Protein AF-A0AAV8ZVH1-F1 (afdb_monomer_lite)

Foldseek 3Di:
DDDWDADDDDDPPVQQVVQVVLQVCCCPPFNVPDDPVVVLVVVLVLQLVVLVCLLVVPLVVCPPQADPVQSVVVNVCSVPVDDNVLSNQRRDHSSQWNDKDWRDWDWDDDPLWTKIKTKIKTWGWDWDADPVRDIWIWIWIKIWMWMFTRRPPDPTDTHIHHIDTPDTDTDDDPDD

Organism: NCBI:txid1586634

Structure (mmCIF, N/CA/C/O backbone):
data_AF-A0AAV8ZVH1-F1
#
_entry.id   AF-A0AAV8ZVH1-F1
#
loop_
_atom_site.group_PDB
_atom_site.id
_atom_site.type_symbol
_atom_site.label_atom_id
_atom_site.label_alt_id
_atom_site.label_comp_id
_atom_site.label_asym_id
_atom_site.label_entity_id
_atom_site.label_seq_id
_atom_site.pdbx_PDB_ins_code
_atom_site.Cartn_x
_atom_site.Cartn_y
_atom_site.Cartn_z
_atom_site.occupancy
_atom_site.B_iso_or_equiv
_atom_site.auth_seq_id
_atom_site.auth_comp_id
_atom_site.auth_asym_id
_atom_site.auth_atom_id
_atom_site.pdbx_PDB_model_num
ATOM 1 N N . MET A 1 1 ? -20.276 -15.533 10.903 1.00 62.12 1 MET A N 1
ATOM 2 C CA . MET A 1 1 ? -20.425 -14.061 10.813 1.00 62.12 1 MET A CA 1
ATOM 3 C C . MET A 1 1 ? -21.168 -13.720 9.528 1.00 62.12 1 MET A C 1
ATOM 5 O O . MET A 1 1 ? -21.024 -14.483 8.578 1.00 62.12 1 MET A O 1
ATOM 9 N N . PRO A 1 2 ? -21.981 -12.651 9.493 1.00 74.00 2 PRO A N 1
ATOM 10 C CA . PRO A 1 2 ? -22.729 -12.269 8.293 1.00 74.00 2 PRO A CA 1
ATOM 11 C C . PRO A 1 2 ? -21.792 -11.919 7.124 1.00 74.00 2 PRO A C 1
ATOM 13 O O . PRO A 1 2 ? -20.681 -11.430 7.342 1.00 74.00 2 PRO A O 1
ATOM 16 N N . LYS A 1 3 ? -22.229 -12.158 5.877 1.00 81.81 3 LYS A N 1
ATOM 17 C CA . LYS A 1 3 ? -21.490 -11.732 4.673 1.00 81.81 3 LYS A CA 1
ATOM 18 C C . LYS A 1 3 ? -21.371 -10.202 4.697 1.00 81.81 3 LYS A C 1
ATOM 20 O O . LYS A 1 3 ? -22.336 -9.510 5.016 1.00 81.81 3 LYS A O 1
ATOM 25 N N . THR A 1 4 ? -20.184 -9.661 4.428 1.00 84.62 4 THR A N 1
ATOM 26 C CA . THR A 1 4 ? -20.014 -8.206 4.310 1.00 84.62 4 THR A CA 1
ATOM 27 C C . THR A 1 4 ? -20.680 -7.689 3.030 1.00 84.62 4 THR A C 1
ATOM 29 O O . THR A 1 4 ? -20.722 -8.430 2.044 1.00 84.62 4 THR A O 1
ATOM 32 N N . PRO A 1 5 ? -21.207 -6.447 3.028 1.00 85.31 5 PRO A N 1
ATOM 33 C CA . PRO A 1 5 ? -21.777 -5.842 1.828 1.00 85.31 5 PRO A CA 1
ATOM 34 C C . PRO A 1 5 ? -20.788 -5.848 0.660 1.00 85.31 5 PRO A C 1
ATOM 36 O O . PRO A 1 5 ? -19.573 -5.741 0.860 1.00 85.31 5 PRO A O 1
ATOM 39 N N . GLU A 1 6 ? -21.310 -5.955 -0.559 1.00 83.44 6 GLU A N 1
ATOM 40 C CA . GLU A 1 6 ? -20.498 -5.796 -1.763 1.00 83.44 6 GLU A CA 1
ATOM 41 C C . GLU A 1 6 ? -20.227 -4.308 -2.003 1.00 83.44 6 GLU A C 1
ATOM 43 O O . GLU A 1 6 ? -21.116 -3.466 -1.883 1.00 83.44 6 GLU A O 1
ATOM 48 N N . LEU A 1 7 ? -18.971 -3.980 -2.300 1.00 83.88 7 LEU A N 1
ATOM 49 C CA . LEU A 1 7 ? -18.537 -2.625 -2.619 1.00 83.88 7 LEU A CA 1
ATOM 50 C C . LEU A 1 7 ? -18.239 -2.554 -4.108 1.00 83.88 7 LEU A C 1
ATOM 52 O O . LEU A 1 7 ? -17.392 -3.293 -4.610 1.00 83.88 7 LEU A O 1
ATOM 56 N N . ILE A 1 8 ? -18.901 -1.630 -4.795 1.00 81.69 8 ILE A N 1
ATOM 57 C CA . ILE A 1 8 ? -18.670 -1.377 -6.214 1.00 81.69 8 ILE A CA 1
ATOM 58 C C . ILE A 1 8 ? -17.805 -0.127 -6.332 1.00 81.69 8 ILE A C 1
ATOM 60 O O . ILE A 1 8 ? -18.190 0.959 -5.902 1.00 81.69 8 ILE A O 1
ATOM 64 N N . TYR A 1 9 ? -16.623 -0.284 -6.922 1.00 81.94 9 TYR A N 1
ATOM 65 C CA . TYR A 1 9 ? -15.770 0.834 -7.300 1.00 81.94 9 TYR A CA 1
ATOM 66 C C . TYR A 1 9 ? -15.975 1.155 -8.777 1.00 81.94 9 TYR A C 1
ATOM 68 O O . TYR A 1 9 ? -15.722 0.306 -9.631 1.00 81.94 9 TYR A O 1
ATOM 76 N N . ILE A 1 10 ? -16.397 2.384 -9.076 1.00 83.75 10 ILE A N 1
ATOM 77 C CA . ILE A 1 10 ? -16.514 2.879 -10.449 1.00 83.75 10 ILE A CA 1
ATOM 78 C C . ILE A 1 10 ? -15.294 3.764 -10.730 1.00 83.75 10 ILE A C 1
ATOM 80 O O . ILE A 1 10 ? -15.234 4.897 -10.244 1.00 83.75 10 ILE A O 1
ATOM 84 N N . PRO A 1 11 ? -14.284 3.269 -11.467 1.00 81.62 11 PRO A N 1
ATOM 85 C CA . PRO A 1 11 ? -13.135 4.083 -11.821 1.00 81.62 11 PRO A CA 1
ATOM 86 C C . PRO A 1 11 ? -13.518 5.169 -12.828 1.00 81.62 11 PRO A C 1
ATOM 88 O O . PRO A 1 11 ? -14.328 4.957 -13.730 1.00 81.62 11 PRO A O 1
ATOM 91 N N . HIS A 1 12 ? -12.816 6.301 -12.775 1.00 88.50 12 HIS A N 1
ATOM 92 C CA . HIS A 1 12 ? -12.771 7.206 -13.920 1.00 88.50 12 HIS A CA 1
ATOM 93 C C . HIS A 1 12 ? -12.058 6.511 -15.087 1.00 88.50 12 HIS A C 1
ATOM 95 O O . HIS A 1 12 ? -10.855 6.248 -15.016 1.00 88.50 12 HIS A O 1
ATOM 101 N N . VAL A 1 13 ? -12.796 6.240 -16.166 1.00 87.81 13 VAL A N 1
ATOM 102 C CA . VAL A 1 13 ? -12.349 5.421 -17.309 1.00 87.81 13 VAL A CA 1
ATOM 103 C C . VAL A 1 13 ? -11.011 5.890 -17.884 1.00 87.81 13 VAL A C 1
ATOM 105 O O . VAL A 1 13 ? -10.102 5.083 -18.063 1.00 87.81 13 VAL A O 1
ATOM 108 N N . VAL A 1 14 ? -10.846 7.199 -18.104 1.00 89.94 14 VAL A N 1
ATOM 109 C CA . VAL A 1 14 ? -9.608 7.779 -18.660 1.00 89.94 14 VAL A CA 1
ATOM 110 C C . VAL A 1 14 ? -8.399 7.490 -17.767 1.00 89.94 14 VAL A C 1
ATOM 112 O O . VAL A 1 14 ? -7.334 7.104 -18.249 1.00 89.94 14 VAL A O 1
ATOM 115 N N . ARG A 1 15 ? -8.564 7.632 -16.447 1.00 88.44 15 ARG A N 1
ATOM 116 C CA . ARG A 1 15 ? -7.496 7.371 -15.476 1.00 88.44 15 ARG A CA 1
ATOM 117 C C . ARG A 1 15 ? -7.141 5.889 -15.439 1.00 88.44 15 ARG A C 1
ATOM 119 O O . ARG A 1 15 ? -5.963 5.553 -15.473 1.00 88.44 15 ARG A O 1
ATOM 126 N N . TRP A 1 16 ? -8.150 5.021 -15.418 1.00 90.75 16 TRP A N 1
ATOM 127 C CA . TRP A 1 16 ? -7.955 3.574 -15.440 1.00 90.75 16 TRP A CA 1
ATOM 128 C C . TRP A 1 16 ? -7.202 3.119 -16.694 1.00 90.75 16 TRP A C 1
ATOM 130 O O . TRP A 1 16 ? -6.219 2.389 -16.580 1.00 90.75 16 TRP A O 1
ATOM 140 N N . LEU A 1 17 ? -7.589 3.614 -17.874 1.00 92.38 17 LEU A N 1
ATOM 141 C CA . LEU A 1 17 ? -6.881 3.328 -19.123 1.00 92.38 17 LEU A CA 1
ATOM 142 C C . LEU A 1 17 ? -5.419 3.774 -19.049 1.00 92.38 17 LEU A C 1
ATOM 144 O O . LEU A 1 17 ? -4.528 2.978 -19.344 1.00 92.38 17 LEU A O 1
ATOM 148 N N . LYS A 1 18 ? -5.155 5.008 -18.598 1.00 93.88 18 LYS A N 1
A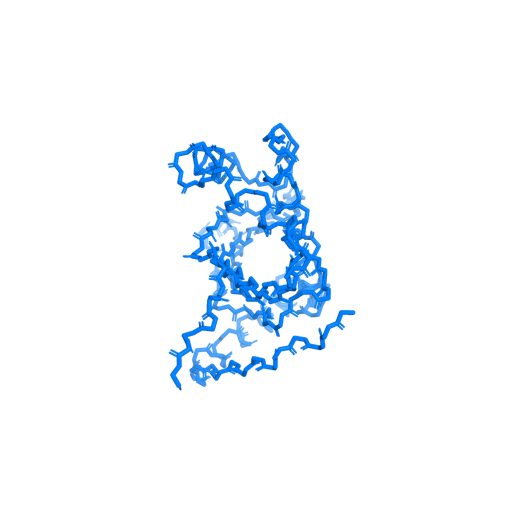TOM 149 C CA . LYS A 1 18 ? -3.788 5.525 -18.431 1.00 93.88 18 LYS A CA 1
ATOM 150 C C . LYS A 1 18 ? -2.947 4.612 -17.535 1.00 93.88 18 LYS A C 1
ATOM 152 O O . LYS A 1 18 ? -1.855 4.213 -17.930 1.00 93.88 18 LYS A O 1
ATOM 157 N N . THR A 1 19 ? -3.478 4.227 -16.376 1.00 94.19 19 THR A N 1
ATOM 158 C CA . THR A 1 19 ? -2.822 3.295 -15.450 1.00 94.19 19 THR A CA 1
ATOM 159 C C . THR A 1 19 ? -2.515 1.956 -16.120 1.00 94.19 19 THR A C 1
ATOM 161 O O . THR A 1 19 ? -1.388 1.473 -16.028 1.00 94.19 19 THR A O 1
ATOM 164 N N . LYS A 1 20 ? -3.467 1.374 -16.859 1.00 94.19 20 LYS A N 1
ATOM 165 C CA . LYS A 1 20 ? -3.254 0.111 -17.585 1.00 94.19 20 LYS A CA 1
ATOM 166 C C . LYS A 1 20 ? -2.172 0.224 -18.656 1.00 94.19 20 LYS A C 1
ATOM 168 O O . LYS A 1 20 ? -1.345 -0.679 -18.772 1.00 94.19 20 LYS A O 1
ATOM 173 N N . PHE A 1 21 ? -2.143 1.317 -19.420 1.00 95.81 21 PHE A N 1
ATOM 174 C CA . PHE A 1 21 ? -1.088 1.551 -20.409 1.00 95.81 21 PHE A CA 1
ATOM 175 C C . PHE A 1 21 ? 0.289 1.671 -19.755 1.00 95.81 21 PHE A C 1
ATOM 177 O O . PHE A 1 21 ? 1.240 1.067 -20.240 1.00 95.81 21 PHE A O 1
ATOM 184 N N . GLN A 1 22 ? 0.393 2.383 -18.633 1.00 96.38 22 GLN A N 1
ATOM 185 C CA . GLN A 1 22 ? 1.657 2.543 -17.914 1.00 96.38 22 GLN A CA 1
ATOM 186 C C . GLN A 1 22 ? 2.157 1.227 -17.304 1.00 96.38 22 GLN A C 1
ATOM 188 O O . GLN A 1 22 ? 3.342 0.934 -17.421 1.00 96.38 22 GLN A O 1
ATOM 193 N N . LEU A 1 23 ? 1.279 0.396 -16.728 1.00 95.94 23 LEU A N 1
ATOM 194 C CA . LEU A 1 23 ? 1.661 -0.943 -16.250 1.00 95.94 23 LEU A CA 1
ATOM 195 C C . LEU A 1 23 ? 2.122 -1.849 -17.397 1.00 95.94 23 LEU A C 1
ATOM 197 O O . LEU A 1 23 ? 3.118 -2.554 -17.265 1.00 95.94 23 LEU A O 1
ATOM 201 N N . LYS A 1 24 ? 1.440 -1.802 -18.548 1.00 95.44 24 LYS A N 1
ATOM 202 C CA . LYS A 1 24 ? 1.876 -2.543 -19.741 1.00 95.44 24 LYS A CA 1
ATOM 203 C C . LYS A 1 24 ? 3.215 -2.041 -20.274 1.00 95.44 24 LYS A C 1
ATOM 205 O O . LYS A 1 24 ? 4.019 -2.846 -20.735 1.00 95.44 24 LYS A O 1
ATOM 210 N N . PHE A 1 25 ? 3.455 -0.733 -20.235 1.00 96.31 25 PHE A N 1
ATOM 211 C CA . PHE A 1 25 ? 4.741 -0.164 -20.622 1.00 96.31 25 PHE A CA 1
ATOM 212 C C . PHE A 1 25 ? 5.849 -0.587 -19.652 1.00 96.31 25 PHE A C 1
ATOM 214 O O . PHE A 1 25 ? 6.899 -1.016 -20.116 1.00 96.31 25 PHE A O 1
ATOM 221 N N . LEU A 1 26 ? 5.599 -0.543 -18.337 1.00 96.25 26 LEU A N 1
ATOM 222 C CA . LEU A 1 26 ? 6.522 -1.051 -17.318 1.00 96.25 26 LEU A CA 1
ATOM 223 C C . LEU A 1 26 ? 6.926 -2.494 -17.636 1.00 96.25 26 LEU A C 1
ATOM 225 O O . LEU A 1 26 ? 8.114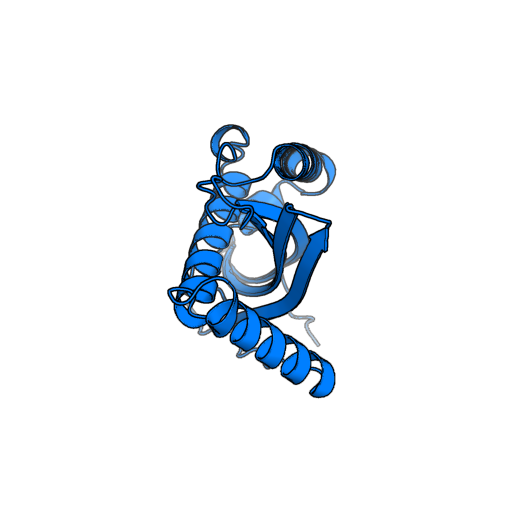 -2.776 -17.761 1.00 96.25 26 LEU A O 1
ATOM 229 N N . GLN A 1 27 ? 5.940 -3.367 -17.858 1.00 96.19 27 GLN A N 1
ATOM 230 C CA . GLN A 1 27 ? 6.194 -4.766 -18.183 1.00 96.19 27 GLN A CA 1
ATOM 231 C C . GLN A 1 27 ? 7.043 -4.919 -19.453 1.00 96.19 27 GLN A C 1
ATOM 233 O O . GLN A 1 27 ? 8.029 -5.641 -19.477 1.00 96.19 27 GLN A O 1
ATOM 238 N N . LYS A 1 28 ? 6.687 -4.224 -20.535 1.00 95.62 28 LYS A N 1
ATOM 239 C CA . LYS A 1 28 ? 7.366 -4.414 -21.825 1.00 95.62 28 LYS A CA 1
ATOM 240 C C . LYS A 1 28 ? 8.753 -3.786 -21.897 1.00 95.62 28 LYS A C 1
ATOM 242 O O . LYS A 1 28 ? 9.613 -4.321 -22.585 1.00 95.62 28 LYS A O 1
ATOM 247 N N . ALA A 1 29 ? 8.946 -2.628 -21.275 1.00 94.50 29 ALA A N 1
ATOM 248 C CA . ALA A 1 29 ? 10.145 -1.823 -21.476 1.00 94.50 29 ALA A CA 1
ATOM 249 C C . ALA A 1 29 ? 11.141 -1.928 -20.316 1.00 94.50 29 ALA A C 1
ATOM 251 O O . ALA A 1 29 ? 12.321 -1.628 -20.499 1.00 94.50 29 ALA A O 1
ATOM 252 N N . TRP A 1 30 ? 10.675 -2.207 -19.096 1.00 94.19 30 TRP A N 1
ATOM 253 C CA . TRP A 1 30 ? 11.487 -2.059 -17.885 1.00 94.19 30 TRP A CA 1
ATOM 254 C C . TRP A 1 30 ? 11.619 -3.356 -17.089 1.00 94.19 30 TRP A C 1
ATOM 256 O O . TRP A 1 30 ? 12.696 -3.595 -16.555 1.00 94.19 30 TRP A O 1
ATOM 266 N N . ASP A 1 31 ? 10.558 -4.158 -17.002 1.00 94.31 31 ASP A N 1
ATOM 267 C CA . ASP A 1 31 ? 10.494 -5.348 -16.149 1.00 94.31 31 ASP A CA 1
ATOM 268 C C . ASP A 1 31 ? 9.615 -6.436 -16.795 1.00 94.31 31 ASP A C 1
ATOM 270 O O . ASP A 1 31 ? 8.422 -6.506 -16.497 1.00 94.31 31 ASP A O 1
ATOM 274 N N . PRO A 1 32 ? 10.158 -7.269 -17.704 1.00 94.31 32 PRO A N 1
ATOM 275 C CA . PRO A 1 32 ? 9.395 -8.324 -18.382 1.00 94.31 32 PRO A CA 1
ATOM 276 C C . PRO A 1 32 ? 8.696 -9.308 -17.436 1.00 94.31 32 PRO A C 1
ATOM 278 O O . PRO A 1 32 ? 7.625 -9.822 -17.772 1.00 94.31 32 PRO A O 1
ATOM 281 N N . ASP A 1 33 ? 9.264 -9.515 -16.247 1.00 94.50 33 ASP A N 1
ATOM 282 C CA . ASP A 1 33 ? 8.740 -10.412 -15.215 1.00 94.50 33 ASP A CA 1
ATOM 283 C C . ASP A 1 33 ? 7.631 -9.760 -14.371 1.00 94.50 33 ASP A C 1
ATOM 285 O O . ASP A 1 33 ? 6.900 -10.440 -13.641 1.00 94.50 33 ASP A O 1
ATOM 289 N N . PHE A 1 34 ? 7.449 -8.440 -14.482 1.00 96.19 34 PHE A N 1
ATOM 290 C CA . PHE A 1 34 ? 6.366 -7.740 -13.807 1.00 96.19 34 PHE A CA 1
ATOM 291 C C . PHE A 1 34 ? 5.005 -8.211 -14.322 1.00 96.19 34 PHE A C 1
ATOM 293 O O . PHE A 1 34 ? 4.686 -8.118 -15.508 1.00 96.19 34 PHE A O 1
ATOM 300 N N . THR A 1 35 ? 4.131 -8.609 -13.399 1.00 96.06 35 THR A N 1
ATOM 301 C CA . THR A 1 35 ? 2.715 -8.836 -13.694 1.00 96.06 35 THR A CA 1
ATOM 302 C C . THR A 1 35 ? 1.838 -8.073 -12.714 1.00 96.06 35 THR A C 1
ATOM 304 O O . THR A 1 35 ? 2.077 -8.059 -11.504 1.00 96.06 35 THR A O 1
ATOM 307 N N . GLU A 1 36 ? 0.772 -7.459 -13.230 1.00 95.12 36 GLU A N 1
ATOM 308 C CA . GLU A 1 36 ? -0.177 -6.715 -12.397 1.00 95.12 36 GLU A CA 1
ATOM 309 C C . GLU A 1 36 ? -0.826 -7.619 -11.335 1.00 95.12 36 GLU A C 1
ATOM 311 O O . GLU A 1 36 ? -0.992 -7.203 -10.193 1.00 95.12 36 GLU A O 1
ATOM 316 N N . GLY A 1 37 ? -1.137 -8.874 -11.679 1.00 96.06 37 GLY A N 1
ATOM 317 C CA . GLY A 1 37 ? -1.719 -9.837 -10.741 1.00 96.06 37 GLY A CA 1
ATOM 318 C C . GLY A 1 37 ? -0.802 -10.146 -9.554 1.00 96.06 37 GLY A C 1
ATOM 319 O O . GLY A 1 37 ? -1.243 -10.076 -8.406 1.00 96.06 37 GLY A O 1
ATOM 320 N N . ALA A 1 38 ? 0.484 -10.423 -9.807 1.00 96.75 38 ALA A N 1
ATOM 321 C CA . ALA A 1 38 ? 1.452 -10.659 -8.736 1.00 96.75 38 ALA A CA 1
ATOM 322 C C . ALA A 1 38 ? 1.677 -9.400 -7.889 1.00 96.75 38 ALA A C 1
ATOM 324 O O . ALA A 1 38 ? 1.767 -9.490 -6.665 1.00 96.75 38 ALA A O 1
ATOM 325 N N . PHE A 1 39 ? 1.697 -8.222 -8.519 1.00 97.31 39 PHE A N 1
ATOM 326 C CA . PHE A 1 39 ? 1.832 -6.949 -7.817 1.00 97.31 39 PHE A CA 1
ATOM 327 C C . PHE A 1 39 ? 0.635 -6.649 -6.899 1.00 97.31 39 PHE A C 1
ATOM 329 O O . PHE A 1 39 ? 0.814 -6.264 -5.741 1.00 97.31 39 PHE A O 1
ATOM 336 N N . ILE A 1 40 ? -0.594 -6.884 -7.369 1.00 97.44 40 ILE A N 1
ATOM 337 C CA . ILE A 1 40 ? -1.817 -6.754 -6.561 1.00 97.44 40 ILE A CA 1
ATOM 338 C C . ILE A 1 40 ? -1.782 -7.733 -5.381 1.00 97.44 40 ILE A C 1
ATOM 340 O O . ILE A 1 40 ? -2.058 -7.348 -4.245 1.00 97.44 40 ILE A O 1
ATOM 344 N N . TYR A 1 41 ? -1.383 -8.984 -5.614 1.00 97.38 41 TYR A N 1
ATOM 345 C CA . TYR A 1 41 ? -1.248 -9.978 -4.550 1.00 97.38 41 TYR A CA 1
ATOM 346 C C . TYR A 1 41 ? -0.186 -9.589 -3.507 1.00 97.38 41 TYR A C 1
ATOM 348 O O . TYR A 1 41 ? -0.441 -9.658 -2.302 1.00 97.38 41 TYR A O 1
ATOM 356 N N . GLY A 1 42 ? 0.980 -9.113 -3.953 1.00 97.50 42 GLY A N 1
ATOM 357 C CA . GLY A 1 42 ? 2.024 -8.573 -3.080 1.00 97.50 42 GLY A CA 1
ATOM 358 C C . GLY A 1 42 ? 1.533 -7.378 -2.261 1.00 97.50 42 GLY A C 1
ATOM 359 O O . GLY A 1 42 ? 1.754 -7.324 -1.051 1.00 97.50 42 GLY A O 1
ATOM 360 N N . THR A 1 43 ? 0.771 -6.476 -2.888 1.00 98.06 43 THR A N 1
ATOM 361 C CA . THR A 1 43 ? 0.145 -5.333 -2.210 1.00 98.06 43 THR A CA 1
ATOM 362 C C . THR A 1 43 ? -0.801 -5.785 -1.099 1.00 98.06 43 THR A C 1
ATOM 364 O O . THR A 1 43 ? -0.735 -5.260 0.011 1.00 98.06 43 THR A O 1
ATOM 367 N N . SER A 1 44 ? -1.664 -6.772 -1.371 1.00 98.31 44 SER A N 1
ATOM 368 C CA . SER A 1 44 ? -2.578 -7.335 -0.369 1.00 98.31 44 SER A CA 1
ATOM 369 C C . SER A 1 44 ? -1.812 -7.830 0.861 1.00 98.31 44 SER A C 1
ATOM 371 O O . SER A 1 44 ? -2.130 -7.436 1.984 1.00 98.31 44 SER A O 1
ATOM 373 N N . LYS A 1 45 ? -0.739 -8.606 0.655 1.00 97.81 45 LYS A N 1
ATOM 374 C CA . LYS A 1 45 ? 0.119 -9.093 1.744 1.00 97.81 45 LYS A CA 1
ATOM 375 C C . LYS A 1 45 ? 0.774 -7.962 2.531 1.00 97.81 45 LYS A C 1
ATOM 377 O O . LYS A 1 45 ? 0.734 -7.986 3.761 1.00 97.81 45 LYS A O 1
ATOM 382 N N . ALA A 1 46 ? 1.352 -6.980 1.840 1.00 97.94 46 ALA A N 1
ATOM 383 C CA . ALA A 1 46 ? 2.010 -5.841 2.474 1.00 97.94 46 ALA A CA 1
ATOM 384 C C . ALA A 1 46 ? 1.030 -5.048 3.350 1.00 97.94 46 ALA A C 1
ATOM 386 O O . ALA A 1 46 ? 1.320 -4.761 4.508 1.00 97.94 46 ALA A O 1
ATOM 387 N N . VAL A 1 47 ? -0.169 -4.765 2.837 1.00 98.31 47 VAL A N 1
ATOM 388 C CA . VAL A 1 47 ? -1.212 -4.032 3.566 1.00 98.31 47 VAL A CA 1
ATOM 389 C C . VAL A 1 47 ? -1.691 -4.804 4.795 1.00 98.31 47 VAL A C 1
ATOM 391 O O . VAL A 1 47 ? -1.767 -4.236 5.887 1.00 98.31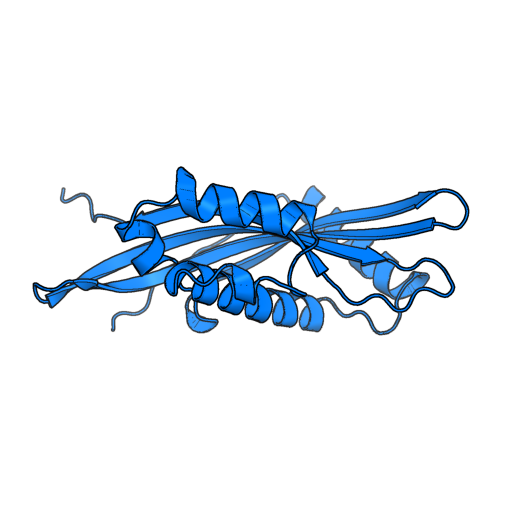 47 VAL A O 1
ATOM 394 N N . CYS A 1 48 ? -1.965 -6.103 4.657 1.00 98.50 48 CYS A N 1
ATOM 395 C CA . CYS A 1 48 ? -2.324 -6.952 5.793 1.00 98.50 48 CYS A CA 1
ATOM 396 C C . CYS A 1 48 ? -1.226 -6.944 6.864 1.00 98.50 48 CYS A C 1
ATOM 398 O O . CYS A 1 48 ? -1.518 -6.749 8.043 1.00 98.50 48 CYS A O 1
ATOM 400 N N . ARG A 1 49 ? 0.042 -7.067 6.457 1.00 98.38 49 ARG A N 1
ATOM 401 C CA . ARG A 1 49 ? 1.173 -7.072 7.388 1.00 98.38 49 ARG A CA 1
ATOM 402 C C . ARG A 1 49 ? 1.356 -5.734 8.102 1.00 98.38 49 ARG A C 1
ATOM 404 O O . ARG A 1 49 ? 1.521 -5.713 9.316 1.00 98.38 49 ARG A O 1
ATOM 411 N N . ILE A 1 50 ? 1.295 -4.617 7.378 1.00 98.50 50 ILE A N 1
ATOM 412 C CA . ILE A 1 50 ? 1.442 -3.280 7.970 1.00 98.50 50 ILE A CA 1
ATOM 413 C C . ILE A 1 50 ? 0.283 -2.993 8.935 1.00 98.50 50 ILE A C 1
ATOM 415 O O . ILE A 1 50 ? 0.517 -2.538 10.051 1.00 98.50 50 ILE A O 1
ATOM 419 N N . THR A 1 51 ? -0.963 -3.310 8.564 1.00 98.38 51 THR A N 1
ATOM 420 C CA . THR A 1 51 ? -2.115 -3.107 9.465 1.00 98.38 51 THR A CA 1
ATOM 421 C C . THR A 1 51 ? -2.082 -4.002 10.705 1.00 98.38 51 THR A C 1
ATOM 423 O O . THR A 1 51 ? -2.538 -3.581 11.768 1.00 98.38 51 THR A O 1
ATOM 426 N N . GLU A 1 52 ? -1.513 -5.205 10.610 1.00 98.44 52 GLU A N 1
ATOM 427 C CA . GLU A 1 52 ? -1.222 -6.060 11.765 1.00 98.44 52 GLU A CA 1
ATOM 428 C C . GLU A 1 52 ? -0.165 -5.438 12.685 1.00 98.44 52 GLU A C 1
ATOM 430 O O . GLU A 1 52 ? -0.377 -5.364 13.890 1.00 98.44 52 GLU A O 1
ATOM 435 N N . ILE A 1 53 ? 0.926 -4.904 12.132 1.00 98.31 53 ILE A N 1
ATOM 436 C CA . ILE A 1 53 ? 1.962 -4.219 12.919 1.00 98.31 53 ILE A CA 1
ATOM 437 C C . ILE A 1 53 ? 1.396 -2.991 13.648 1.00 98.31 53 ILE A C 1
ATOM 439 O O . ILE A 1 53 ? 1.708 -2.761 14.821 1.00 98.31 53 ILE A O 1
ATOM 443 N N . ILE A 1 54 ? 0.536 -2.217 12.975 1.00 97.81 54 ILE A N 1
ATOM 444 C CA . ILE A 1 54 ? -0.160 -1.079 13.587 1.00 97.81 54 ILE A CA 1
ATOM 445 C C . ILE A 1 54 ? -1.039 -1.561 14.745 1.00 97.81 54 ILE A C 1
ATOM 447 O O . ILE A 1 54 ? -1.008 -0.969 15.824 1.00 97.81 54 ILE A O 1
ATOM 451 N N . HIS A 1 55 ? -1.804 -2.634 14.532 1.00 97.44 55 HIS A N 1
ATOM 452 C CA . HIS A 1 55 ? -2.665 -3.238 15.546 1.00 97.44 55 HIS A CA 1
ATOM 453 C C . HIS A 1 55 ? -1.885 -3.700 16.782 1.00 97.44 55 HIS A C 1
ATOM 455 O O . HIS A 1 55 ? -2.277 -3.375 17.904 1.00 97.44 55 HIS A O 1
ATOM 461 N N . ASP A 1 56 ? -0.763 -4.387 16.566 1.00 97.19 56 ASP A N 1
ATOM 462 C CA . ASP A 1 56 ? 0.117 -4.904 17.616 1.00 97.19 56 ASP A CA 1
ATOM 463 C C . ASP A 1 56 ? 0.937 -3.805 18.309 1.00 97.19 56 ASP A C 1
ATOM 465 O O . ASP A 1 56 ? 1.535 -4.053 19.356 1.00 97.19 56 ASP A O 1
ATOM 469 N N . ASN A 1 57 ? 0.953 -2.593 17.746 1.00 96.00 57 ASN A N 1
ATOM 470 C CA . ASN A 1 57 ? 1.728 -1.449 18.216 1.00 96.00 57 ASN A CA 1
ATOM 471 C C . ASN A 1 57 ? 3.246 -1.719 18.267 1.00 96.00 57 ASN A C 1
ATOM 473 O O . ASN A 1 57 ? 3.905 -1.381 19.250 1.00 96.00 57 ASN A O 1
ATOM 477 N N . LYS A 1 58 ? 3.784 -2.326 17.199 1.00 96.06 58 LYS A N 1
ATOM 478 C CA . LYS A 1 58 ? 5.188 -2.770 17.075 1.00 96.06 58 LYS A CA 1
ATOM 479 C C . LYS A 1 58 ? 5.934 -2.090 15.911 1.00 96.06 58 LYS A C 1
ATOM 481 O O . LYS A 1 58 ? 6.294 -2.759 14.937 1.00 96.06 58 LYS A O 1
ATOM 486 N N . PRO A 1 59 ? 6.128 -0.757 15.938 1.00 94.50 59 PRO A N 1
ATOM 487 C CA . PRO A 1 59 ? 6.667 0.010 14.806 1.00 94.50 59 PRO A CA 1
ATOM 488 C C . PRO A 1 59 ? 8.072 -0.427 14.357 1.00 94.50 59 PRO A C 1
ATOM 490 O O . PRO A 1 59 ? 8.461 -0.200 13.211 1.00 94.50 59 PRO A O 1
ATOM 493 N N . GLU A 1 60 ? 8.837 -1.099 15.214 1.00 95.31 60 GLU A N 1
ATOM 494 C CA . GLU A 1 60 ? 10.117 -1.714 14.870 1.00 95.31 60 GLU A CA 1
ATOM 495 C C . GLU A 1 60 ? 9.997 -2.745 13.735 1.00 95.31 60 GLU A C 1
ATOM 497 O O . GLU A 1 60 ? 10.896 -2.846 12.902 1.00 95.31 60 GLU A O 1
ATOM 502 N N . GLN A 1 61 ? 8.854 -3.433 13.626 1.00 96.31 61 GLN A N 1
ATOM 503 C CA . GLN A 1 61 ? 8.594 -4.438 12.589 1.00 96.31 61 GLN A CA 1
ATOM 504 C C . GLN A 1 61 ? 8.301 -3.835 11.208 1.00 96.31 61 GLN A C 1
ATOM 506 O O . GLN A 1 61 ? 8.199 -4.571 10.230 1.00 96.31 61 GLN A O 1
ATOM 511 N N . LEU A 1 62 ? 8.176 -2.506 11.106 1.00 95.00 62 LEU A N 1
ATOM 512 C CA . LEU A 1 62 ? 8.054 -1.796 9.828 1.00 95.00 62 LEU A CA 1
ATOM 513 C C . LEU A 1 62 ? 9.389 -1.720 9.068 1.00 95.00 62 LEU A C 1
ATOM 515 O O . LEU A 1 62 ? 9.415 -1.345 7.893 1.00 95.00 62 LEU A O 1
ATOM 519 N N . GLN A 1 63 ? 10.505 -2.040 9.730 1.00 92.31 63 GLN A N 1
ATOM 520 C CA . GLN A 1 63 ? 11.827 -2.023 9.116 1.00 92.31 63 GLN A CA 1
ATOM 521 C C . GLN A 1 63 ? 11.889 -2.971 7.910 1.00 92.31 63 GLN A C 1
ATOM 523 O O . GLN A 1 63 ? 11.495 -4.129 8.001 1.00 92.31 63 GLN A O 1
ATOM 528 N N . GLY A 1 64 ? 12.392 -2.471 6.779 1.00 90.31 64 GLY A N 1
ATOM 529 C CA . GLY A 1 64 ? 12.514 -3.245 5.538 1.00 90.31 64 GLY A CA 1
ATOM 530 C C . GLY A 1 64 ? 11.218 -3.386 4.732 1.00 90.31 64 GLY A C 1
ATOM 531 O O . GLY A 1 64 ? 11.280 -3.807 3.585 1.00 90.31 64 GLY A O 1
ATOM 532 N N . LEU A 1 65 ? 10.059 -2.997 5.281 1.00 94.69 65 LEU A N 1
ATOM 533 C CA . LEU A 1 65 ? 8.791 -2.951 4.535 1.00 94.69 65 LEU A CA 1
ATOM 534 C C . LEU A 1 65 ? 8.556 -1.585 3.881 1.00 94.69 65 LEU A C 1
ATOM 536 O O . LEU A 1 65 ? 7.960 -1.492 2.806 1.00 94.69 65 LEU A O 1
ATOM 540 N N . LEU A 1 66 ? 9.006 -0.525 4.555 1.00 97.19 66 LEU A N 1
ATOM 541 C CA . LEU A 1 66 ? 8.834 0.861 4.142 1.00 97.19 66 LEU A CA 1
ATOM 542 C C . LEU A 1 66 ? 10.183 1.538 3.901 1.00 97.19 66 LEU A C 1
ATOM 544 O O . LEU A 1 66 ? 11.187 1.202 4.534 1.00 97.19 66 LEU A O 1
ATOM 548 N N . THR A 1 67 ? 10.183 2.561 3.049 1.00 96.75 67 THR A N 1
ATOM 549 C CA . THR A 1 67 ? 11.294 3.514 2.989 1.00 96.75 67 THR A CA 1
ATOM 550 C C . THR A 1 67 ? 11.445 4.223 4.337 1.00 96.75 67 THR A C 1
ATOM 552 O O . THR A 1 67 ? 10.491 4.341 5.111 1.00 96.75 67 THR A O 1
ATOM 555 N N . THR A 1 68 ? 12.639 4.744 4.628 1.00 95.94 68 THR A N 1
ATOM 556 C CA . THR A 1 68 ? 12.915 5.437 5.898 1.00 95.94 68 THR A CA 1
ATOM 557 C C . THR A 1 68 ? 11.931 6.578 6.161 1.00 95.94 68 THR A C 1
ATOM 559 O O . THR A 1 68 ? 11.386 6.684 7.258 1.00 95.94 68 THR A O 1
ATOM 562 N N . SER A 1 69 ? 11.646 7.399 5.146 1.00 96.62 69 SER A N 1
ATOM 563 C CA . SER A 1 69 ? 10.700 8.513 5.258 1.00 96.62 69 SER A CA 1
ATOM 564 C C . SER A 1 69 ? 9.271 8.037 5.533 1.00 96.62 69 SER A C 1
ATOM 566 O O . SER A 1 69 ? 8.600 8.579 6.411 1.00 96.62 69 SER A O 1
ATOM 568 N N . ALA A 1 70 ? 8.819 6.990 4.840 1.00 97.62 70 ALA A N 1
ATOM 569 C CA . ALA A 1 70 ? 7.490 6.422 5.033 1.00 97.62 70 ALA A CA 1
ATOM 570 C C . ALA A 1 70 ? 7.334 5.764 6.409 1.00 97.62 70 ALA A C 1
ATOM 572 O O . ALA A 1 70 ? 6.295 5.921 7.045 1.00 97.62 70 ALA A O 1
ATOM 573 N N . LYS A 1 71 ? 8.378 5.087 6.904 1.00 97.56 71 LYS A N 1
ATOM 574 C CA . LYS A 1 71 ? 8.405 4.510 8.253 1.00 97.56 71 LYS A CA 1
ATOM 575 C C . LYS A 1 71 ? 8.268 5.589 9.324 1.00 97.56 71 LYS A C 1
ATOM 577 O O . LYS A 1 71 ? 7.456 5.425 10.231 1.00 97.56 71 LYS A O 1
ATOM 582 N N . ILE A 1 72 ? 9.047 6.671 9.227 1.00 96.94 72 ILE A N 1
ATOM 583 C CA . ILE A 1 72 ? 8.997 7.783 10.190 1.00 96.94 72 ILE A CA 1
ATOM 584 C C . ILE A 1 72 ? 7.587 8.374 10.219 1.00 96.94 72 ILE A C 1
ATOM 586 O O . ILE A 1 72 ? 6.980 8.444 11.284 1.00 96.94 72 ILE A O 1
ATOM 590 N N . LYS A 1 73 ? 7.037 8.704 9.043 1.00 97.12 73 LYS A N 1
ATOM 591 C CA . LYS A 1 73 ? 5.680 9.245 8.917 1.00 97.12 73 LYS A CA 1
ATOM 592 C C . LYS A 1 73 ? 4.626 8.300 9.499 1.00 97.12 73 LYS A C 1
ATOM 594 O O . LYS A 1 73 ? 3.794 8.731 10.285 1.00 97.12 73 LYS A O 1
ATOM 599 N N . LEU A 1 74 ? 4.663 7.013 9.146 1.00 97.19 74 LEU A N 1
ATOM 600 C CA . LEU A 1 74 ? 3.680 6.046 9.636 1.00 97.19 74 LEU A CA 1
ATOM 601 C C . LEU A 1 74 ? 3.791 5.836 11.152 1.00 97.19 74 LEU A C 1
ATOM 603 O O . LEU A 1 74 ? 2.774 5.699 11.821 1.00 97.19 74 LEU A O 1
ATOM 607 N N . THR A 1 75 ? 5.005 5.831 11.703 1.00 96.56 75 THR A N 1
ATOM 608 C CA . THR A 1 75 ? 5.223 5.706 13.155 1.00 96.56 75 THR A CA 1
ATOM 609 C C . THR A 1 75 ? 4.665 6.918 13.907 1.00 96.56 75 THR A C 1
ATOM 611 O O . THR A 1 75 ? 4.053 6.758 14.968 1.00 96.56 75 THR A O 1
ATOM 614 N N . ASP A 1 76 ? 4.827 8.119 13.346 1.00 96.00 76 ASP A N 1
ATOM 615 C CA . ASP A 1 76 ? 4.203 9.332 13.876 1.00 96.00 76 ASP A CA 1
ATOM 616 C C . ASP A 1 76 ? 2.673 9.249 13.796 1.00 96.00 76 ASP A C 1
ATOM 618 O O . ASP A 1 76 ? 2.006 9.356 14.822 1.00 96.00 76 ASP A O 1
ATOM 622 N N . ASP A 1 77 ? 2.113 8.914 12.629 1.00 94.12 77 ASP A N 1
ATOM 623 C CA . ASP A 1 77 ? 0.666 8.757 12.421 1.00 94.12 77 ASP A CA 1
ATOM 624 C C . ASP A 1 77 ? 0.056 7.700 13.357 1.00 94.12 77 ASP A C 1
ATOM 626 O O . ASP A 1 77 ? -1.035 7.886 13.910 1.00 94.12 77 ASP A O 1
ATOM 630 N N . MET A 1 78 ? 0.777 6.599 13.592 1.00 93.56 78 MET A N 1
ATOM 631 C CA . MET A 1 78 ? 0.410 5.597 14.587 1.00 93.56 78 MET A CA 1
ATOM 632 C C . MET A 1 78 ? 0.294 6.216 15.975 1.00 93.56 78 MET A C 1
ATOM 634 O O . MET A 1 78 ? -0.560 5.791 16.736 1.00 93.56 78 MET A O 1
ATOM 638 N N . THR A 1 79 ? 1.118 7.186 16.346 1.00 91.94 79 THR A N 1
ATOM 639 C CA . THR A 1 79 ? 1.118 7.774 17.692 1.00 91.94 79 THR A CA 1
ATOM 640 C C . THR A 1 79 ? 0.114 8.920 17.817 1.00 91.94 79 THR A C 1
ATOM 642 O O . THR A 1 79 ? -0.561 9.026 18.840 1.00 91.94 79 THR A O 1
ATOM 645 N N . THR A 1 80 ? -0.022 9.741 16.775 1.00 93.25 80 THR A N 1
ATOM 646 C CA . THR A 1 80 ? -0.726 11.029 16.830 1.00 93.25 80 THR A CA 1
ATOM 647 C C . THR A 1 80 ? -2.129 10.994 16.224 1.00 93.25 80 THR A C 1
ATOM 649 O O . THR A 1 80 ? -3.010 11.701 16.711 1.00 93.25 80 THR A O 1
ATOM 652 N N . LYS A 1 81 ? -2.378 10.167 15.197 1.00 92.12 81 LYS A N 1
ATOM 653 C CA . LYS A 1 81 ? -3.643 10.189 14.432 1.00 92.12 81 LYS A CA 1
ATOM 654 C C . LYS A 1 81 ? -4.614 9.071 14.786 1.00 92.12 81 LYS A C 1
ATOM 656 O O . LYS A 1 81 ? -5.821 9.241 14.636 1.00 92.12 81 LYS A O 1
ATOM 661 N N . LEU A 1 82 ? -4.118 7.920 15.242 1.00 92.62 82 LEU A N 1
ATOM 662 C CA . LEU A 1 82 ? -4.966 6.767 15.546 1.00 92.62 82 LEU A CA 1
ATOM 663 C C . LEU A 1 82 ? -5.385 6.712 17.012 1.00 92.62 82 LEU A C 1
ATOM 665 O O . LEU A 1 82 ? -4.568 6.485 17.912 1.00 92.62 82 LEU A O 1
ATOM 669 N N . THR A 1 83 ? -6.697 6.750 17.247 1.00 94.12 83 THR A N 1
ATOM 670 C CA . THR A 1 83 ? -7.253 6.427 18.565 1.00 94.12 83 THR A CA 1
ATOM 671 C C . THR A 1 83 ? -6.934 4.979 18.964 1.00 94.12 83 THR A C 1
ATOM 673 O O . THR A 1 83 ? -6.722 4.098 18.123 1.00 94.12 83 THR A O 1
ATOM 676 N N . LYS A 1 84 ? -6.953 4.686 20.274 1.00 92.50 84 LYS A N 1
ATOM 677 C CA . LYS A 1 84 ? -6.778 3.312 20.788 1.00 92.50 84 LYS A CA 1
ATOM 678 C C . LYS A 1 84 ? -7.781 2.335 20.159 1.00 92.50 84 LYS A C 1
ATOM 680 O O . LYS A 1 84 ? -7.420 1.200 19.857 1.00 92.50 84 LYS A O 1
ATOM 685 N N . THR A 1 85 ? -9.018 2.781 19.934 1.00 92.25 85 THR A N 1
ATOM 686 C CA . THR A 1 85 ? -10.068 1.985 19.286 1.00 92.25 85 THR A CA 1
ATOM 687 C C . THR A 1 85 ? -9.734 1.709 17.825 1.00 92.25 85 THR A C 1
ATOM 689 O O . THR A 1 85 ? -9.736 0.547 17.426 1.00 92.25 85 THR A O 1
ATOM 692 N N . GLN A 1 86 ? -9.379 2.737 17.045 1.00 95.19 86 GLN A N 1
ATOM 693 C CA . GLN A 1 86 ? -9.014 2.581 15.632 1.00 95.19 86 GLN A CA 1
ATOM 694 C C . GLN A 1 86 ? -7.836 1.626 15.449 1.00 95.19 86 GLN A C 1
ATOM 696 O O . GLN A 1 86 ? -7.906 0.720 14.625 1.00 95.19 86 GLN A O 1
ATOM 701 N N . ARG A 1 87 ? -6.795 1.741 16.281 1.00 95.69 87 ARG A N 1
ATOM 702 C CA . ARG A 1 87 ? -5.647 0.820 16.260 1.00 95.69 87 ARG A CA 1
ATOM 703 C C . ARG A 1 87 ? -6.063 -0.634 16.499 1.00 95.69 87 ARG A C 1
ATOM 705 O O . ARG A 1 87 ? -5.625 -1.536 15.793 1.00 95.69 87 ARG A O 1
ATOM 712 N N . LYS A 1 88 ? -6.976 -0.879 17.443 1.00 93.88 88 LYS A N 1
ATOM 713 C CA . LYS A 1 88 ? -7.489 -2.233 17.706 1.00 93.88 88 LYS A CA 1
ATOM 714 C C . LYS A 1 88 ? -8.311 -2.800 16.547 1.00 93.88 88 LYS A C 1
ATOM 716 O O . LYS A 1 88 ? -8.322 -4.013 16.366 1.00 93.88 88 LYS A O 1
ATOM 721 N N . ILE A 1 89 ? -8.968 -1.961 15.749 1.00 95.44 89 ILE A N 1
ATOM 722 C CA . ILE A 1 89 ? -9.839 -2.422 14.659 1.00 95.44 89 ILE A CA 1
ATOM 723 C C . ILE A 1 89 ? -9.196 -2.320 13.272 1.00 95.44 89 ILE A C 1
ATOM 725 O O . ILE A 1 89 ? -9.776 -2.841 12.329 1.00 95.44 89 ILE A O 1
ATOM 729 N N . ILE A 1 90 ? -8.008 -1.732 13.117 1.00 97.25 90 ILE A N 1
ATOM 730 C CA . ILE A 1 90 ? -7.413 -1.483 11.793 1.00 97.25 90 ILE A CA 1
ATOM 731 C C . ILE A 1 90 ? -6.919 -2.739 11.070 1.00 97.25 90 ILE A C 1
ATOM 733 O O . ILE A 1 90 ? -6.832 -2.720 9.852 1.00 97.25 90 ILE A O 1
ATOM 737 N N . ARG A 1 91 ? -6.596 -3.829 11.783 1.00 97.44 91 ARG A N 1
ATOM 738 C CA . ARG A 1 91 ? -6.005 -5.048 11.193 1.00 97.44 91 ARG A CA 1
ATOM 739 C C . ARG A 1 91 ? -6.850 -5.589 10.034 1.00 97.44 91 ARG A C 1
ATOM 741 O O . ARG A 1 91 ? -7.985 -5.986 10.269 1.00 97.44 91 ARG A O 1
ATOM 748 N N . ILE A 1 92 ? -6.306 -5.662 8.827 1.00 97.00 92 ILE A N 1
ATOM 749 C CA . ILE A 1 92 ? -7.003 -6.181 7.640 1.00 97.00 92 ILE A CA 1
ATOM 750 C C . ILE A 1 92 ? -6.490 -7.587 7.335 1.00 97.00 92 ILE A C 1
ATOM 752 O O . ILE A 1 92 ? -5.281 -7.819 7.344 1.00 97.00 92 ILE A O 1
ATOM 756 N N . LYS A 1 93 ? -7.389 -8.514 7.005 1.00 97.25 93 LYS A N 1
ATOM 757 C CA . LYS A 1 93 ? -7.055 -9.802 6.386 1.00 97.25 93 LYS A CA 1
ATOM 758 C C . LYS A 1 93 ? -7.387 -9.802 4.887 1.00 97.25 93 LYS A C 1
ATOM 760 O O . LYS A 1 93 ? -8.194 -8.975 4.458 1.00 97.25 93 LYS A O 1
ATOM 765 N N . PRO A 1 94 ? -6.811 -10.708 4.076 1.00 96.56 94 PRO A N 1
ATOM 766 C CA . PRO A 1 94 ? -7.082 -10.746 2.639 1.00 96.56 94 PRO A CA 1
ATOM 767 C C . PRO A 1 94 ? -8.579 -10.804 2.291 1.00 96.56 94 PRO A C 1
ATOM 769 O O . PRO A 1 94 ? -9.017 -10.108 1.380 1.00 96.56 94 PRO A O 1
ATOM 772 N N . GLU A 1 95 ? -9.379 -11.555 3.052 1.00 95.19 95 GLU A N 1
ATOM 773 C CA . GLU A 1 95 ? -10.832 -11.693 2.870 1.00 95.19 95 GLU A CA 1
ATOM 774 C C . GLU A 1 95 ? -11.647 -10.417 3.173 1.00 95.19 95 GLU A C 1
ATOM 776 O O . GLU A 1 95 ? -12.782 -10.256 2.697 1.00 95.19 95 GLU A O 1
ATOM 781 N N . ASP A 1 96 ? -11.067 -9.496 3.946 1.00 96.38 96 ASP A N 1
ATOM 782 C CA . ASP A 1 96 ? -11.688 -8.217 4.286 1.00 96.38 96 ASP A CA 1
ATOM 783 C C . ASP A 1 96 ? -11.581 -7.222 3.117 1.00 96.38 96 ASP A C 1
ATOM 785 O O . ASP A 1 96 ? -12.407 -6.315 3.000 1.00 96.38 96 ASP A O 1
ATOM 789 N N . ILE A 1 97 ? -10.582 -7.379 2.239 1.00 97.12 97 ILE A N 1
ATOM 790 C CA . ILE A 1 97 ? -10.309 -6.466 1.122 1.00 97.12 97 ILE A CA 1
ATOM 791 C C . ILE A 1 97 ? -11.387 -6.632 0.049 1.00 97.12 97 ILE A C 1
ATOM 793 O O . ILE A 1 97 ? -11.535 -7.692 -0.555 1.00 97.12 97 ILE A O 1
ATOM 797 N N . LYS A 1 98 ? -12.138 -5.560 -0.213 1.00 95.81 98 LYS A N 1
ATOM 798 C CA . LYS A 1 98 ? -13.179 -5.526 -1.252 1.00 95.81 98 LYS A CA 1
ATOM 799 C C . LYS A 1 98 ? -12.710 -4.849 -2.523 1.00 95.81 98 LYS A C 1
ATOM 801 O O . LYS A 1 98 ? -13.074 -5.268 -3.614 1.00 95.81 98 LYS A O 1
ATOM 806 N N . ILE A 1 99 ? -11.900 -3.805 -2.378 1.00 95.62 99 ILE A N 1
ATOM 807 C CA . ILE A 1 99 ? -11.334 -3.062 -3.500 1.00 95.62 99 ILE A CA 1
ATOM 808 C C . ILE A 1 99 ? -9.835 -2.959 -3.279 1.00 95.62 99 ILE A C 1
ATOM 810 O O . ILE A 1 99 ? -9.383 -2.491 -2.234 1.00 95.62 99 ILE A O 1
ATOM 814 N N . LEU A 1 100 ? -9.081 -3.374 -4.290 1.00 96.44 100 LEU A N 1
ATOM 815 C CA . LEU A 1 100 ? -7.640 -3.210 -4.359 1.00 96.44 100 LEU A CA 1
ATOM 816 C C . LEU A 1 100 ? -7.268 -2.853 -5.791 1.00 96.44 100 LEU A C 1
ATOM 818 O O . LEU A 1 100 ? -7.292 -3.708 -6.673 1.00 96.44 100 LEU A O 1
ATOM 822 N N . VAL A 1 101 ? -6.993 -1.573 -6.030 1.00 95.06 101 VAL A N 1
ATOM 823 C CA . VAL A 1 101 ? -6.834 -1.052 -7.391 1.00 95.06 101 VAL A CA 1
ATOM 824 C C . VAL A 1 101 ? -5.645 -0.102 -7.503 1.00 95.06 101 VAL A C 1
ATOM 826 O O . VAL A 1 101 ? -5.441 0.730 -6.611 1.00 95.06 101 VAL A O 1
ATOM 829 N N . PRO A 1 102 ? -4.875 -0.179 -8.601 1.00 96.00 102 PRO A N 1
ATOM 830 C CA . PRO A 1 102 ? -3.880 0.830 -8.915 1.00 96.00 102 PRO A CA 1
ATOM 831 C C . PRO A 1 102 ? -4.567 2.134 -9.324 1.00 96.00 102 PRO A C 1
ATOM 833 O O . PRO A 1 102 ? -5.484 2.161 -10.143 1.00 96.00 102 PRO A O 1
ATOM 836 N N . MET A 1 103 ? -4.101 3.231 -8.741 1.00 94.69 103 MET A N 1
ATOM 837 C CA . MET A 1 103 ? -4.625 4.582 -8.930 1.00 94.69 103 MET A CA 1
ATOM 838 C C . MET A 1 103 ? -3.680 5.465 -9.734 1.00 94.69 103 MET A C 1
ATOM 840 O O . MET A 1 103 ? -4.130 6.377 -10.431 1.00 94.69 103 MET A O 1
ATOM 844 N N . THR A 1 104 ? -2.376 5.257 -9.593 1.00 95.56 104 THR A N 1
ATOM 845 C CA . THR A 1 104 ? -1.329 6.019 -10.278 1.00 95.56 104 THR A CA 1
ATOM 846 C C . THR A 1 104 ? -0.172 5.095 -10.599 1.00 95.56 104 THR A C 1
ATOM 848 O O . THR A 1 104 ? 0.147 4.200 -9.822 1.00 95.56 104 THR A O 1
ATOM 851 N N . VAL A 1 105 ? 0.454 5.323 -11.749 1.00 97.25 105 VAL A N 1
ATOM 852 C CA . VAL A 1 105 ? 1.728 4.705 -12.107 1.00 97.25 105 VAL A CA 1
ATOM 853 C C . VAL A 1 105 ? 2.609 5.821 -12.637 1.00 97.25 105 VAL A C 1
ATOM 855 O O . VAL A 1 105 ? 2.236 6.530 -13.571 1.00 97.25 105 VAL A O 1
ATOM 858 N N . CYS A 1 106 ? 3.756 6.023 -12.013 1.00 96.81 106 CYS A N 1
ATOM 859 C CA . CYS A 1 106 ? 4.723 7.030 -12.417 1.00 96.81 106 CYS A CA 1
ATOM 860 C C . CYS A 1 106 ? 6.008 6.310 -12.793 1.00 96.81 106 CYS A C 1
ATOM 862 O O . CYS A 1 106 ? 6.529 5.512 -12.020 1.00 96.81 106 CYS A O 1
ATOM 864 N N . LEU A 1 107 ? 6.481 6.572 -14.002 1.00 96.31 107 LEU A N 1
ATOM 865 C CA . LEU A 1 107 ? 7.702 6.016 -14.560 1.00 96.31 107 LEU A CA 1
ATOM 866 C C . LEU A 1 107 ? 8.607 7.213 -14.805 1.00 96.31 107 LEU A C 1
ATOM 868 O O . LEU A 1 107 ? 8.331 8.004 -15.705 1.00 96.31 107 LEU A O 1
ATOM 872 N N . ASN A 1 108 ? 9.623 7.378 -13.966 1.00 95.19 108 ASN A N 1
ATOM 873 C CA . ASN A 1 108 ? 10.530 8.514 -14.041 1.00 95.19 108 ASN A CA 1
ATOM 874 C C . ASN A 1 108 ? 11.896 8.050 -14.528 1.00 95.19 108 ASN A C 1
ATOM 876 O O . ASN A 1 108 ? 12.433 7.055 -14.036 1.00 95.19 108 ASN A O 1
ATOM 880 N N . THR A 1 109 ? 12.452 8.807 -15.464 1.00 93.62 109 THR A N 1
ATOM 881 C CA . THR A 1 109 ? 13.813 8.649 -15.971 1.00 93.62 109 THR A CA 1
ATOM 882 C C . THR A 1 109 ? 14.516 9.989 -15.860 1.00 93.62 109 THR A C 1
ATOM 884 O O . THR A 1 109 ? 14.050 10.959 -16.456 1.00 93.62 109 THR A O 1
ATOM 887 N N . ASP A 1 110 ? 15.610 10.033 -15.112 1.00 90.88 110 ASP A N 1
ATOM 888 C CA . ASP A 1 110 ? 16.476 11.204 -14.996 1.00 90.88 110 ASP A CA 1
ATOM 889 C C . ASP A 1 110 ? 17.929 10.773 -15.226 1.00 90.88 110 ASP A C 1
ATOM 891 O O . ASP A 1 110 ? 18.555 10.120 -14.387 1.00 90.88 110 ASP A O 1
ATOM 895 N N . GLY A 1 111 ? 18.437 11.039 -16.431 1.00 88.69 111 GLY A N 1
ATOM 896 C CA . GLY A 1 111 ? 19.706 10.487 -16.898 1.00 88.69 111 GLY A CA 1
ATOM 897 C C . GLY A 1 111 ? 19.717 8.956 -16.829 1.00 88.69 111 GLY A C 1
ATOM 898 O O . GLY A 1 111 ? 18.922 8.289 -17.490 1.00 88.69 111 GLY A O 1
ATOM 899 N N . ALA A 1 112 ? 20.626 8.401 -16.024 1.00 87.75 112 ALA A N 1
ATOM 900 C CA . ALA A 1 112 ? 20.713 6.960 -15.779 1.00 87.75 112 ALA A CA 1
ATOM 901 C C . ALA A 1 112 ? 19.733 6.463 -14.699 1.00 87.75 112 ALA A C 1
ATOM 903 O O . ALA A 1 112 ? 19.491 5.259 -14.611 1.00 87.75 112 ALA A O 1
ATOM 904 N N . GLN A 1 113 ? 19.179 7.363 -13.878 1.00 92.00 113 GLN A N 1
ATOM 905 C CA . GLN A 1 113 ? 18.264 6.991 -12.806 1.00 92.00 1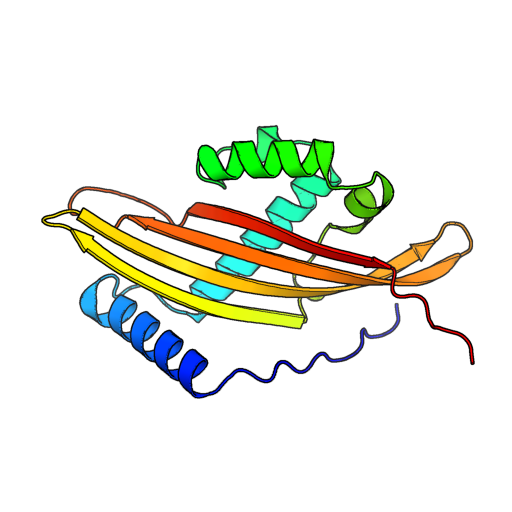13 GLN A CA 1
ATOM 906 C C . GLN A 1 113 ? 16.892 6.654 -13.365 1.00 92.00 113 GLN A C 1
ATOM 908 O O . GLN A 1 113 ? 16.329 7.380 -14.187 1.00 92.00 113 GLN A O 1
ATOM 913 N N . LYS A 1 114 ? 16.326 5.556 -12.877 1.00 94.81 114 LYS A N 1
ATOM 914 C CA . LYS A 1 114 ? 15.060 5.032 -13.371 1.00 94.81 114 LYS A CA 1
ATOM 915 C 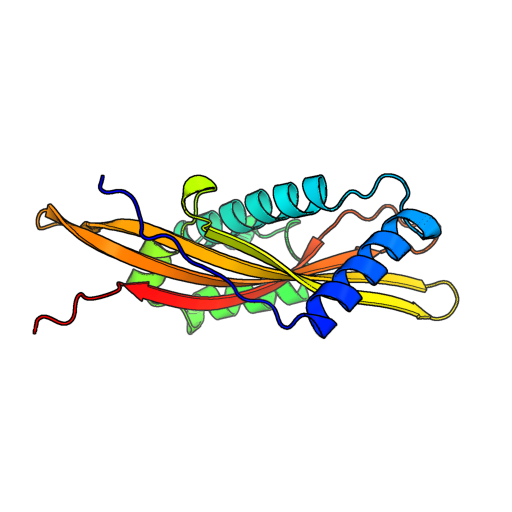C . LYS A 1 114 ? 14.254 4.489 -12.208 1.00 94.81 114 LYS A C 1
ATOM 917 O O . LYS A 1 114 ? 14.627 3.484 -11.626 1.00 94.81 114 LYS A O 1
ATOM 922 N N . ASN A 1 115 ? 13.134 5.118 -11.871 1.00 95.88 115 ASN A N 1
ATOM 923 C CA . ASN A 1 115 ? 12.278 4.641 -10.786 1.00 95.88 115 ASN A CA 1
ATOM 924 C C . ASN A 1 115 ? 10.820 4.531 -11.214 1.00 95.88 115 ASN A C 1
ATOM 926 O O . ASN A 1 115 ? 10.323 5.302 -12.037 1.00 95.88 115 ASN A O 1
ATOM 930 N N . CYS A 1 116 ? 10.137 3.542 -10.647 1.00 97.31 116 CYS A N 1
ATOM 931 C CA . CYS A 1 116 ? 8.709 3.359 -10.818 1.00 97.31 116 CYS A CA 1
ATOM 932 C C . CYS A 1 116 ? 8.003 3.532 -9.480 1.00 97.31 116 CYS A C 1
ATOM 934 O O . CYS A 1 116 ? 8.425 2.960 -8.474 1.00 97.31 116 CYS A O 1
ATOM 936 N N . ARG A 1 117 ? 6.904 4.286 -9.488 1.00 98.06 117 ARG A N 1
ATOM 937 C CA . ARG A 1 117 ? 5.980 4.388 -8.363 1.00 98.06 117 ARG A CA 1
ATOM 938 C C . ARG A 1 117 ? 4.604 3.902 -8.763 1.00 98.06 117 ARG A C 1
ATOM 940 O O . ARG A 1 117 ? 4.097 4.303 -9.810 1.00 98.06 117 ARG A O 1
ATOM 947 N N . VAL A 1 118 ? 3.982 3.097 -7.914 1.00 98.38 118 VAL A N 1
ATOM 948 C CA . VAL A 1 118 ? 2.608 2.629 -8.103 1.00 98.38 118 VAL A CA 1
ATOM 949 C C . VAL A 1 118 ? 1.794 2.963 -6.864 1.00 98.38 118 VAL A C 1
ATOM 951 O O . VAL A 1 118 ? 2.031 2.421 -5.786 1.00 98.38 118 VAL A O 1
ATOM 954 N N . GLY A 1 119 ? 0.831 3.866 -7.021 1.00 98.25 119 GLY A N 1
ATOM 955 C CA . GLY A 1 119 ? -0.129 4.209 -5.979 1.00 98.25 119 GLY A CA 1
ATOM 956 C C . GLY A 1 119 ? -1.325 3.269 -6.021 1.00 98.25 119 GLY A C 1
ATOM 957 O O . GLY A 1 119 ? -1.915 3.058 -7.079 1.00 98.25 119 GLY A O 1
ATOM 958 N N . MET A 1 120 ? -1.717 2.748 -4.866 1.00 98.06 120 MET A N 1
ATOM 959 C CA . MET A 1 120 ? -2.787 1.778 -4.673 1.00 98.06 120 MET A CA 1
ATOM 960 C C . MET A 1 120 ? -3.854 2.342 -3.739 1.00 98.06 120 MET A C 1
ATOM 962 O O . MET A 1 120 ? -3.545 2.961 -2.718 1.00 98.06 120 MET A O 1
ATOM 966 N N . ARG A 1 121 ? -5.124 2.091 -4.070 1.00 97.56 121 ARG A N 1
ATOM 967 C CA . ARG A 1 121 ? -6.261 2.306 -3.169 1.00 97.56 121 ARG A CA 1
ATOM 968 C C . ARG A 1 121 ? -6.707 0.968 -2.615 1.00 97.56 121 ARG A C 1
ATOM 970 O O . ARG A 1 121 ? -6.886 0.018 -3.379 1.00 97.56 121 ARG A O 1
ATOM 977 N N . VAL A 1 122 ? -6.930 0.926 -1.307 1.00 98.06 122 VAL A N 1
ATOM 978 C CA . VAL A 1 122 ? -7.459 -0.252 -0.623 1.00 98.06 122 VAL A CA 1
ATOM 979 C C . VAL A 1 122 ? -8.722 0.132 0.124 1.00 98.06 122 VAL A C 1
ATOM 981 O O . VAL A 1 122 ? -8.734 1.120 0.858 1.00 98.06 122 VAL A O 1
ATOM 984 N N . LEU A 1 123 ? -9.776 -0.657 -0.053 1.00 97.62 123 LEU A N 1
ATOM 985 C CA . LEU A 1 123 ? -10.985 -0.579 0.755 1.00 97.62 123 LEU A CA 1
ATOM 986 C C . LEU A 1 123 ? -11.279 -1.958 1.328 1.00 97.62 123 LEU A C 1
ATOM 988 O O . LEU A 1 123 ? -11.454 -2.920 0.576 1.00 97.62 123 LEU A O 1
ATOM 992 N N . ALA A 1 124 ? -11.336 -2.040 2.651 1.00 97.50 124 ALA A N 1
ATOM 993 C CA . ALA A 1 124 ? -11.661 -3.254 3.375 1.00 97.50 124 ALA A CA 1
ATOM 994 C C . ALA A 1 124 ? -12.919 -3.066 4.226 1.00 97.50 124 ALA A C 1
ATOM 996 O O . ALA A 1 124 ? -13.136 -2.009 4.824 1.00 97.50 124 ALA A O 1
ATOM 997 N N . LEU A 1 125 ? -13.733 -4.119 4.280 1.00 96.62 125 LEU A N 1
ATOM 998 C CA . LEU A 1 125 ? -14.916 -4.224 5.125 1.00 96.62 125 LEU A CA 1
ATOM 999 C C . LEU A 1 125 ? -14.841 -5.499 5.945 1.00 96.62 125 LEU A C 1
ATOM 1001 O O . LEU A 1 125 ? -14.699 -6.586 5.382 1.00 96.62 125 LEU A O 1
ATOM 1005 N N . LYS A 1 126 ? -15.037 -5.373 7.256 1.00 94.75 126 LYS A N 1
ATOM 1006 C CA . LYS A 1 126 ? -15.045 -6.521 8.166 1.00 94.75 126 LYS A CA 1
ATOM 1007 C C . LYS A 1 126 ? -16.005 -6.347 9.329 1.00 94.75 126 LYS A C 1
ATOM 1009 O O . LYS A 1 126 ? -16.283 -5.228 9.754 1.00 94.75 126 LYS A O 1
ATOM 1014 N N . TRP A 1 127 ? -16.467 -7.462 9.878 1.00 93.56 127 TRP A N 1
ATOM 1015 C CA . TRP A 1 127 ? -17.255 -7.475 11.106 1.00 93.56 127 TRP A CA 1
ATOM 1016 C C . TRP A 1 127 ? -16.342 -7.620 12.321 1.00 93.56 127 TRP A C 1
ATOM 1018 O O . TRP A 1 127 ? -15.435 -8.450 12.331 1.00 93.56 127 TRP A O 1
ATOM 1028 N N . ILE A 1 128 ? -16.600 -6.830 13.359 1.00 91.75 128 ILE A N 1
ATOM 1029 C CA . ILE A 1 128 ? -15.993 -7.003 14.680 1.00 91.75 128 ILE A CA 1
ATOM 1030 C C . ILE A 1 128 ? -17.072 -7.357 15.694 1.00 91.75 128 ILE A C 1
ATOM 1032 O O . ILE A 1 128 ? -18.194 -6.858 15.612 1.00 91.75 128 ILE A O 1
ATOM 1036 N N . GLN A 1 129 ? -16.720 -8.197 16.662 1.00 88.69 129 GLN A N 1
ATOM 1037 C CA . GLN A 1 129 ? -17.592 -8.534 17.778 1.00 88.69 129 GLN A CA 1
ATOM 1038 C C . GLN A 1 129 ? -17.307 -7.587 18.945 1.00 88.69 129 GLN A C 1
ATOM 1040 O O . GLN A 1 129 ? -16.157 -7.431 19.357 1.00 88.69 129 GLN A O 1
ATOM 1045 N N . GLN A 1 130 ? -18.343 -6.938 19.468 1.00 81.81 130 GLN A N 1
ATOM 1046 C CA . GLN A 1 130 ? -18.248 -6.124 20.675 1.00 81.81 130 GLN A CA 1
ATOM 1047 C C . GLN A 1 130 ? -18.390 -6.995 21.931 1.00 81.81 130 GLN A C 1
ATOM 1049 O O . GLN A 1 130 ? -18.894 -8.116 21.880 1.00 81.81 130 GLN A O 1
ATOM 1054 N N . SER A 1 131 ? -17.964 -6.463 23.078 1.00 80.56 131 SER A N 1
ATOM 1055 C CA . SER A 1 131 ? -18.050 -7.143 24.380 1.00 80.56 131 SER A CA 1
ATOM 1056 C C . SER A 1 131 ? -19.482 -7.502 24.789 1.00 80.56 131 SER A C 1
ATOM 1058 O O . SER A 1 131 ? -19.685 -8.480 25.495 1.00 80.56 131 SER A O 1
ATOM 1060 N N . ASN A 1 132 ? -20.474 -6.746 24.316 1.00 81.62 132 ASN A N 1
ATOM 1061 C CA . ASN A 1 132 ? -21.900 -7.009 24.527 1.00 81.62 132 ASN A CA 1
ATOM 1062 C C . ASN A 1 132 ? -22.493 -8.039 23.540 1.00 81.62 132 ASN A C 1
ATOM 1064 O O . ASN A 1 132 ? -23.706 -8.215 23.507 1.00 81.62 132 ASN A O 1
ATOM 1068 N N . GLY A 1 133 ? -21.672 -8.670 22.694 1.00 80.94 133 GLY A N 1
ATOM 1069 C CA . GLY A 1 133 ? -22.121 -9.638 21.692 1.00 80.94 133 GLY A CA 1
ATOM 1070 C C . GLY A 1 133 ? -22.697 -9.031 20.405 1.00 80.94 133 GLY A C 1
ATOM 1071 O O . GLY A 1 133 ? -23.042 -9.777 19.489 1.00 80.94 133 GLY A O 1
ATOM 1072 N N . ALA A 1 134 ? -22.772 -7.70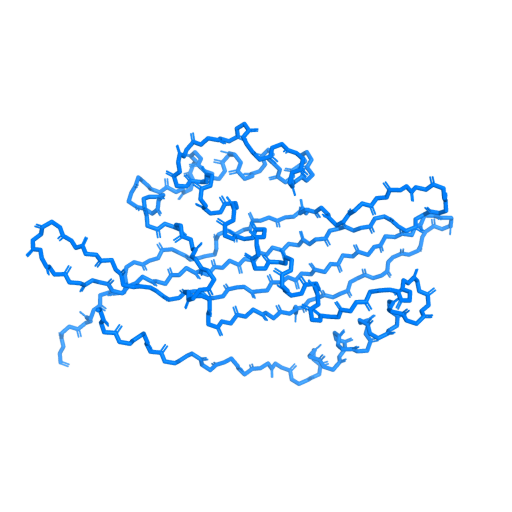3 20.278 1.00 85.06 134 ALA A N 1
ATOM 1073 C CA . ALA A 1 134 ? -23.192 -7.066 19.033 1.00 85.06 134 ALA A CA 1
ATOM 1074 C C . ALA A 1 134 ? -22.069 -7.116 17.985 1.00 85.06 134 ALA A C 1
ATOM 1076 O O . ALA A 1 134 ? -20.911 -6.816 18.283 1.00 85.06 134 ALA A O 1
ATOM 1077 N N . SER A 1 135 ? -22.406 -7.441 16.735 1.00 87.88 135 SER A N 1
ATOM 1078 C CA . SER A 1 135 ? -21.476 -7.293 15.614 1.00 87.88 135 SER A CA 1
ATOM 1079 C C . SER A 1 135 ? -21.568 -5.883 15.029 1.00 87.88 135 SER A C 1
ATOM 1081 O O . SER A 1 135 ? -22.657 -5.351 14.818 1.00 87.88 135 SER A O 1
ATOM 1083 N N . ARG A 1 136 ? -20.421 -5.271 14.736 1.00 90.81 136 ARG A N 1
ATOM 1084 C CA . ARG A 1 136 ? -20.339 -3.963 14.078 1.00 90.81 136 ARG A CA 1
ATOM 1085 C C . ARG A 1 136 ? -19.504 -4.057 12.812 1.00 90.81 136 ARG A C 1
ATOM 1087 O O . ARG A 1 136 ? -18.486 -4.747 12.795 1.00 90.81 136 ARG A O 1
ATOM 1094 N N . LEU A 1 137 ? -19.943 -3.370 11.763 1.00 93.62 137 LEU A N 1
ATOM 1095 C CA . LEU A 1 137 ? -19.214 -3.306 10.504 1.00 93.62 137 LEU A CA 1
ATOM 1096 C C . LEU A 1 137 ? -18.126 -2.238 10.617 1.00 93.62 137 LEU A C 1
ATOM 1098 O O . LEU A 1 137 ? -18.371 -1.156 11.142 1.00 93.62 137 LEU A O 1
ATOM 1102 N N . VAL A 1 138 ? -16.929 -2.542 10.137 1.00 95.38 138 VAL A N 1
ATOM 1103 C CA . VAL A 1 138 ? -15.789 -1.626 10.117 1.00 95.38 138 VAL A CA 1
ATOM 1104 C C . VAL A 1 138 ? -15.385 -1.382 8.678 1.00 95.38 138 VAL A C 1
ATOM 1106 O O . VAL A 1 138 ? -15.201 -2.336 7.920 1.00 95.38 138 VAL A O 1
ATOM 1109 N N . LEU A 1 139 ? -15.218 -0.107 8.338 1.00 96.38 139 LEU A N 1
ATOM 1110 C CA . LEU A 1 139 ? -14.607 0.349 7.101 1.00 96.38 139 LEU A CA 1
ATOM 1111 C C . LEU A 1 139 ? -13.161 0.743 7.374 1.00 96.38 139 LEU A C 1
ATOM 1113 O O . LEU A 1 139 ? -12.898 1.554 8.263 1.00 96.38 139 LEU A O 1
ATOM 1117 N N . VAL A 1 140 ? -12.242 0.202 6.579 1.00 97.62 140 VAL A N 1
ATOM 1118 C CA . VAL A 1 140 ? -10.853 0.659 6.544 1.00 97.62 140 VAL A CA 1
ATOM 1119 C C . VAL A 1 140 ? -10.516 1.063 5.114 1.00 97.62 140 VAL A C 1
ATOM 1121 O O . VAL A 1 140 ? -10.537 0.230 4.207 1.00 97.62 140 VAL A O 1
ATOM 1124 N N . ALA A 1 141 ? -10.224 2.345 4.910 1.00 97.69 141 ALA A N 1
ATOM 1125 C CA . ALA A 1 141 ? -9.781 2.885 3.633 1.00 97.69 141 ALA A CA 1
ATOM 1126 C C . ALA A 1 141 ? -8.318 3.304 3.743 1.00 97.69 141 ALA A C 1
ATOM 1128 O O . ALA A 1 141 ? -7.952 4.093 4.614 1.00 97.69 141 ALA A O 1
ATOM 1129 N N . LEU A 1 142 ? -7.487 2.794 2.839 1.00 98.19 142 LEU A N 1
ATOM 1130 C CA . LEU A 1 142 ? -6.055 3.057 2.820 1.00 98.19 142 LEU A CA 1
ATOM 1131 C C . LEU A 1 142 ? -5.618 3.540 1.443 1.00 98.19 142 LEU A C 1
ATOM 1133 O O . LEU A 1 142 ? -6.205 3.196 0.409 1.00 98.19 142 LEU A O 1
ATOM 1137 N N . GLN A 1 143 ? -4.529 4.290 1.443 1.00 98.25 143 GLN A N 1
ATOM 1138 C CA . GLN A 1 143 ? -3.752 4.576 0.253 1.00 98.25 143 GLN A CA 1
ATOM 1139 C C . GLN A 1 143 ? -2.302 4.211 0.523 1.00 98.25 143 GLN A C 1
ATOM 1141 O O . GLN A 1 143 ? -1.752 4.550 1.562 1.00 98.25 143 GLN A O 1
ATOM 1146 N N . THR A 1 144 ? -1.677 3.504 -0.406 1.00 98.44 144 THR A N 1
ATOM 1147 C CA . THR A 1 144 ? -0.266 3.145 -0.279 1.00 98.44 144 THR A CA 1
ATOM 1148 C C . THR A 1 144 ? 0.440 3.343 -1.606 1.00 98.44 144 THR A C 1
ATOM 1150 O O . THR A 1 144 ? -0.160 3.148 -2.657 1.00 98.44 144 THR A O 1
ATOM 1153 N N . GLU A 1 145 ? 1.689 3.786 -1.572 1.00 98.56 145 GLU A N 1
ATOM 1154 C CA . GLU A 1 145 ? 2.543 3.901 -2.750 1.00 98.56 145 GLU A CA 1
ATOM 1155 C C . GLU A 1 145 ? 3.701 2.920 -2.608 1.00 98.56 145 GLU A C 1
ATOM 1157 O O . GLU A 1 145 ? 4.301 2.816 -1.537 1.00 98.56 145 GLU A O 1
ATOM 1162 N N . PHE A 1 146 ? 4.006 2.211 -3.689 1.00 98.38 146 PHE A N 1
ATOM 1163 C CA . PHE A 1 146 ? 5.187 1.369 -3.804 1.00 98.38 146 PHE A CA 1
ATOM 1164 C C . PHE A 1 146 ? 6.190 2.026 -4.735 1.00 98.38 146 PHE A C 1
ATOM 1166 O O . PHE A 1 146 ? 5.805 2.552 -5.776 1.00 98.38 146 PHE A O 1
ATOM 1173 N N . LEU A 1 147 ? 7.464 1.941 -4.383 1.00 97.62 147 LEU A N 1
ATOM 1174 C CA . LEU A 1 147 ? 8.602 2.408 -5.155 1.00 97.62 147 LEU A CA 1
ATOM 1175 C C . LEU A 1 147 ? 9.493 1.212 -5.492 1.00 97.62 147 LEU A C 1
ATOM 1177 O O . LEU A 1 147 ? 9.782 0.392 -4.619 1.00 97.62 147 LEU A O 1
ATOM 1181 N N . LYS A 1 148 ? 9.955 1.143 -6.738 1.00 96.81 148 LYS A N 1
ATOM 1182 C CA . LYS A 1 148 ? 11.040 0.252 -7.157 1.00 96.81 148 LYS A CA 1
ATOM 1183 C C . LYS A 1 148 ? 12.043 1.033 -7.994 1.00 96.81 148 LYS A C 1
ATOM 1185 O O . LYS A 1 148 ? 11.656 1.782 -8.898 1.00 96.81 148 LYS A O 1
ATOM 1190 N N . ASP A 1 149 ? 13.318 0.879 -7.655 1.00 95.88 149 ASP A N 1
ATOM 1191 C CA . ASP A 1 149 ? 14.430 1.419 -8.430 1.00 95.88 149 ASP A CA 1
ATOM 1192 C C . ASP A 1 149 ? 14.835 0.412 -9.516 1.00 95.88 149 ASP A C 1
ATOM 1194 O O . ASP A 1 149 ? 15.088 -0.758 -9.240 1.00 95.88 149 ASP A O 1
ATOM 1198 N N . TYR A 1 150 ? 14.849 0.879 -10.757 1.00 95.25 150 TYR A N 1
ATOM 1199 C CA . TYR A 1 150 ? 15.215 0.144 -11.966 1.00 95.25 150 TYR A CA 1
ATOM 1200 C C . TYR A 1 150 ? 16.523 0.665 -12.578 1.00 95.25 150 TYR A C 1
ATOM 1202 O O . TYR A 1 150 ? 16.841 0.335 -13.723 1.00 95.25 150 TYR A O 1
ATOM 1210 N N . THR A 1 151 ? 17.254 1.518 -11.861 1.00 93.75 151 THR A N 1
ATOM 1211 C CA . THR A 1 151 ? 18.573 2.006 -12.268 1.00 93.75 151 THR A CA 1
ATOM 1212 C C . THR A 1 151 ? 19.526 0.826 -12.459 1.00 93.75 151 THR A C 1
ATOM 1214 O O . THR A 1 151 ? 19.568 -0.101 -11.647 1.00 93.75 151 THR A O 1
ATOM 1217 N N . THR A 1 152 ? 20.290 0.838 -13.553 1.00 89.00 152 THR A N 1
ATOM 1218 C CA . THR A 1 152 ? 21.205 -0.256 -13.899 1.00 89.00 152 THR A CA 1
ATOM 1219 C C . THR A 1 152 ? 22.210 -0.502 -12.773 1.00 89.00 152 THR A C 1
ATOM 1221 O O . THR A 1 152 ? 22.884 0.424 -12.331 1.00 89.00 152 THR A O 1
ATOM 1224 N N . GLY A 1 153 ? 22.334 -1.756 -12.333 1.00 85.56 153 GLY A N 1
ATOM 1225 C CA . GLY A 1 153 ? 23.233 -2.155 -11.244 1.00 85.56 153 GLY A CA 1
ATOM 1226 C C . GLY A 1 153 ? 22.604 -2.118 -9.848 1.00 85.56 153 GLY A C 1
ATOM 1227 O O . GLY A 1 153 ? 23.200 -2.651 -8.913 1.00 85.56 153 GLY A O 1
ATOM 1228 N N . THR A 1 154 ? 21.394 -1.571 -9.697 1.00 86.00 154 THR A N 1
ATOM 1229 C CA . THR A 1 154 ? 20.630 -1.658 -8.448 1.00 86.00 154 THR A CA 1
ATOM 1230 C C . THR A 1 154 ? 19.818 -2.955 -8.417 1.00 86.00 154 THR A C 1
ATOM 1232 O O . THR A 1 154 ? 19.073 -3.253 -9.348 1.00 86.00 154 THR A O 1
ATOM 1235 N N . ASN A 1 155 ? 19.912 -3.711 -7.321 1.00 82.69 155 ASN A N 1
ATOM 1236 C CA . ASN A 1 155 ? 19.007 -4.825 -7.033 1.00 82.69 155 ASN A CA 1
ATOM 1237 C C . ASN A 1 155 ? 17.973 -4.378 -5.988 1.00 82.69 155 ASN A C 1
ATOM 1239 O O . ASN A 1 155 ? 18.186 -4.539 -4.787 1.00 82.69 155 ASN A O 1
ATOM 1243 N N . SER A 1 156 ? 16.902 -3.727 -6.450 1.00 89.44 156 SER A N 1
ATOM 1244 C CA . SER A 1 156 ? 15.829 -3.214 -5.592 1.00 89.44 156 SER A CA 1
ATOM 1245 C C . SER A 1 156 ? 14.563 -4.041 -5.750 1.00 89.44 156 SER A C 1
ATOM 1247 O O . SER A 1 156 ? 14.069 -4.241 -6.859 1.00 89.44 156 SER A O 1
ATOM 1249 N N . ASP A 1 157 ? 13.960 -4.390 -4.619 1.00 92.81 157 ASP A N 1
ATOM 1250 C CA . ASP A 1 157 ? 12.589 -4.886 -4.559 1.00 92.81 157 ASP A CA 1
ATOM 1251 C C . ASP A 1 157 ? 11.578 -3.745 -4.394 1.00 92.81 157 ASP A C 1
ATOM 1253 O O . ASP A 1 157 ? 11.929 -2.596 -4.099 1.00 92.81 157 ASP A O 1
ATOM 1257 N N . TRP A 1 158 ? 10.298 -4.066 -4.595 1.00 96.44 158 TRP A N 1
ATOM 1258 C CA . TRP A 1 158 ? 9.198 -3.151 -4.304 1.00 96.44 158 TRP A CA 1
ATOM 1259 C C . TRP A 1 158 ? 9.151 -2.829 -2.812 1.00 96.44 158 TRP A C 1
ATOM 1261 O O . TRP A 1 158 ? 8.940 -3.710 -1.982 1.00 96.44 158 TRP A O 1
ATOM 1271 N N . THR A 1 159 ? 9.281 -1.548 -2.484 1.00 96.81 159 THR A N 1
ATOM 1272 C CA . THR A 1 159 ? 9.240 -1.049 -1.106 1.00 96.81 159 THR A CA 1
ATOM 1273 C C . THR A 1 159 ? 8.113 -0.037 -0.958 1.00 96.81 159 THR A C 1
ATOM 1275 O O . THR A 1 159 ? 7.858 0.748 -1.870 1.00 96.81 159 THR A O 1
ATOM 1278 N N . VAL A 1 160 ? 7.430 -0.011 0.185 1.00 98.31 160 VAL A N 1
ATOM 1279 C CA . VAL A 1 160 ? 6.359 0.964 0.429 1.00 98.31 160 VAL A CA 1
ATOM 1280 C C . VAL A 1 160 ? 6.959 2.355 0.672 1.00 98.31 160 VAL A C 1
ATOM 1282 O O . VAL A 1 160 ? 7.639 2.587 1.671 1.00 98.31 160 VAL A O 1
ATOM 1285 N N . SER A 1 161 ? 6.703 3.300 -0.232 1.00 98.06 161 SER A N 1
ATOM 1286 C CA . SER A 1 161 ? 7.144 4.700 -0.143 1.00 98.06 161 SER A CA 1
ATOM 1287 C C . SER A 1 161 ? 6.123 5.627 0.516 1.00 98.06 161 SER A C 1
ATOM 1289 O O . SER A 1 161 ? 6.480 6.739 0.905 1.00 98.06 161 SER A O 1
ATOM 1291 N N . ALA A 1 162 ? 4.871 5.188 0.667 1.00 98.31 162 ALA A N 1
ATOM 1292 C CA . ALA A 1 162 ? 3.849 5.873 1.453 1.00 98.31 162 ALA A CA 1
ATOM 1293 C C . ALA A 1 162 ? 2.781 4.888 1.946 1.00 98.31 162 ALA A C 1
ATOM 1295 O O . ALA A 1 162 ? 2.416 3.946 1.238 1.00 98.31 162 ALA A O 1
ATOM 1296 N N . PHE A 1 163 ? 2.249 5.126 3.144 1.00 98.38 163 PHE A N 1
ATOM 1297 C CA . PHE A 1 163 ? 1.131 4.370 3.702 1.00 98.38 163 PHE A CA 1
ATOM 1298 C C . PHE A 1 163 ? 0.243 5.310 4.517 1.00 98.38 163 PHE A C 1
ATOM 1300 O O . PHE A 1 163 ? 0.606 5.722 5.614 1.00 98.38 163 PHE A O 1
ATOM 1307 N N . ASP A 1 164 ? -0.909 5.654 3.956 1.00 97.75 164 ASP A N 1
ATOM 1308 C CA . ASP A 1 164 ? -1.855 6.612 4.507 1.00 97.75 164 ASP A CA 1
ATOM 1309 C C . ASP A 1 164 ? -3.148 5.904 4.911 1.00 97.75 164 ASP A C 1
ATOM 1311 O O . ASP A 1 164 ? -3.769 5.180 4.124 1.00 97.75 164 ASP A O 1
ATOM 1315 N N . ILE A 1 165 ? -3.576 6.155 6.145 1.00 96.94 165 ILE A N 1
ATOM 1316 C CA . ILE A 1 165 ? -4.856 5.689 6.671 1.00 96.94 165 ILE A CA 1
ATOM 1317 C C . ILE A 1 165 ? -5.863 6.797 6.406 1.00 96.94 165 ILE A C 1
ATOM 1319 O O . ILE A 1 165 ? -5.809 7.853 7.029 1.00 96.94 165 ILE A O 1
ATOM 1323 N N . LEU A 1 166 ? -6.744 6.569 5.436 1.00 96.19 166 LEU A N 1
ATOM 1324 C CA . LEU A 1 166 ? -7.716 7.569 5.008 1.00 96.19 166 LEU A CA 1
ATOM 1325 C C . LEU A 1 166 ? -8.965 7.540 5.879 1.00 96.19 166 LEU A C 1
ATOM 1327 O O . LEU A 1 166 ? -9.504 8.587 6.206 1.00 96.19 166 LEU A O 1
ATOM 1331 N N . GLU A 1 167 ? -9.418 6.336 6.227 1.00 95.44 167 GLU A N 1
ATOM 1332 C CA . GLU A 1 167 ? -10.599 6.123 7.056 1.00 95.44 167 GLU A CA 1
ATOM 1333 C C . GLU A 1 167 ? -10.432 4.841 7.872 1.00 95.44 167 GLU A C 1
ATOM 1335 O O . GLU A 1 167 ? -9.935 3.828 7.372 1.00 95.44 167 GLU A O 1
ATOM 1340 N N . CYS A 1 168 ? -10.869 4.881 9.126 1.00 96.25 168 CYS A N 1
ATOM 1341 C CA . CYS A 1 168 ? -10.951 3.717 9.997 1.00 96.25 168 CYS A CA 1
ATOM 1342 C C . CYS A 1 168 ? -12.121 3.949 10.949 1.00 96.25 168 CYS A C 1
ATOM 1344 O O . CYS A 1 168 ? -11.969 4.570 12.006 1.00 96.25 168 CYS A O 1
ATOM 1346 N N . ALA A 1 169 ? -13.296 3.480 10.540 1.00 94.38 169 ALA A N 1
ATOM 1347 C CA . ALA A 1 169 ? -14.550 3.798 11.202 1.00 94.38 169 ALA A CA 1
ATOM 1348 C C . ALA A 1 169 ? -15.387 2.552 11.456 1.00 94.38 169 ALA A C 1
ATOM 1350 O O . ALA A 1 169 ? -15.489 1.650 10.623 1.00 94.38 169 ALA A O 1
ATOM 1351 N N . ILE A 1 170 ? -16.041 2.543 12.615 1.00 92.75 170 ILE A N 1
ATOM 1352 C CA . ILE A 1 170 ? -17.160 1.647 12.872 1.00 92.75 170 ILE A CA 1
ATOM 1353 C C . ILE A 1 170 ? -18.379 2.262 12.189 1.00 92.75 170 ILE A C 1
ATOM 1355 O O . ILE A 1 170 ? -18.816 3.347 12.561 1.00 92.75 170 ILE A O 1
ATOM 1359 N N . LEU A 1 171 ? -18.933 1.562 11.205 1.00 89.19 171 LEU A N 1
ATOM 1360 C CA . LEU A 1 171 ? -20.170 1.959 10.557 1.00 89.19 171 LEU A CA 1
ATOM 1361 C C . LEU A 1 171 ? -21.326 1.662 11.518 1.00 89.19 171 LEU A C 1
ATOM 1363 O O . LEU A 1 171 ? -21.699 0.510 11.757 1.00 89.19 171 LEU A O 1
ATOM 1367 N N . THR A 1 172 ? -21.874 2.711 12.121 1.00 73.69 172 THR A N 1
ATOM 1368 C CA . THR A 1 172 ? -23.163 2.638 12.804 1.00 73.69 172 THR A CA 1
ATOM 1369 C C . THR A 1 172 ? -24.254 2.469 11.754 1.00 73.69 172 THR A C 1
ATOM 1371 O O . THR A 1 172 ? -24.321 3.255 10.813 1.00 73.69 172 THR A O 1
ATOM 1374 N N . GLN A 1 173 ? -25.142 1.484 11.922 1.00 52.16 173 GLN A N 1
ATOM 1375 C CA . GLN A 1 173 ? -26.481 1.634 11.357 1.00 52.16 173 GLN A CA 1
ATOM 1376 C C . GLN A 1 173 ? -27.053 2.912 11.973 1.00 52.16 173 GLN A C 1
ATOM 1378 O O . GLN A 1 173 ? -27.186 2.977 13.195 1.00 52.16 173 GLN A O 1
ATOM 1383 N N . THR A 1 174 ? -27.330 3.934 11.169 1.00 35.00 174 THR A N 1
ATOM 1384 C CA . THR A 1 174 ? -28.311 4.944 11.559 1.00 35.00 174 THR A CA 1
ATOM 1385 C C . THR A 1 174 ? -29.631 4.188 11.712 1.00 35.00 174 THR A C 1
ATOM 1387 O O . THR A 1 174 ? -30.067 3.580 10.734 1.00 35.00 174 THR A O 1
ATOM 1390 N N . PRO A 1 175 ? -30.248 4.128 12.902 1.00 38.47 175 PRO A N 1
ATOM 1391 C CA . PRO A 1 175 ? -31.604 3.633 13.009 1.00 38.47 175 PRO A CA 1
ATOM 1392 C C . PRO A 1 175 ? -32.536 4.770 12.592 1.00 38.47 175 PRO A C 1
ATOM 1394 O O . PRO A 1 175 ? -32.612 5.790 13.278 1.00 38.47 175 PRO A O 1
ATOM 1397 N N . SER A 1 176 ? -33.218 4.610 11.465 1.00 31.88 176 SER A N 1
ATOM 1398 C CA . SER A 1 176 ? -34.533 5.199 11.179 1.00 31.88 176 SER A CA 1
ATOM 1399 C C . SER A 1 176 ? -35.197 4.335 10.122 1.00 31.88 176 SER A C 1
ATOM 1401 O O . SER A 1 176 ? -34.671 4.326 8.988 1.00 31.88 176 SER A O 1
#

Radius of gyration: 17.78 Å; chains: 1; bounding box: 58×25×46 Å

Secondary structure (DSSP, 8-state):
-PPPPP------HHHHHHHHHHHHHHHHHT-TT--HHHHHHHHHHHHHHHHHHHHHT-GGGGBTTB-HHHHHHHHHHHHHT--HHHHHH-PPPGGGEEEEEEEEEEEEEETTEEEEEEEEEEEEEEEEE-TTS-EEEEEEEEEEEEEEE--TT-----EEEEEEEEEEEEEPPP--

Sequence (176 aa):
MPKTPELIYIPHVVRWLKTKFQLKFLQKAWDPDFTEGAFIYGTSKAVCRITEIIHDNKPEQLQGLLTTSAKIKLTDDMTTKLTKTQRKIIRIKPEDIKILVPMTVCLNTDGAQKNCRVGMRVLALKWIQQSNGASRLVLVALQTEFLKDYTTGTNSDWTVSAFDILECAILTQTPS

pLDDT: mean 92.51, std 9.85, range [31.88, 98.56]